Protein AF-A0A2C9SP39-F1 (afdb_monomer_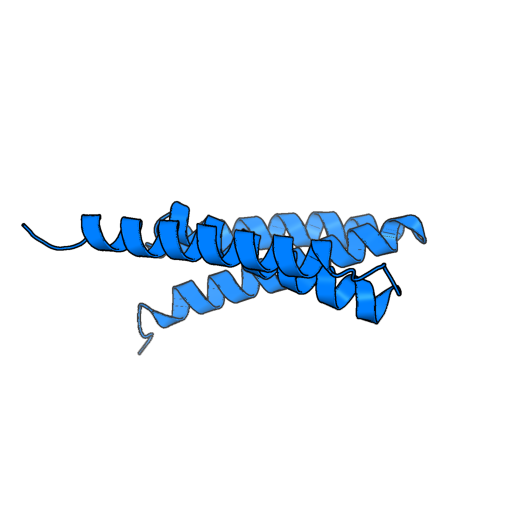lite)

Sequence (116 aa):
MEVPGVRKWLLLLAAICVEVSGTLSLRASQDHRAWLVVVVCGYLASFYFLAQVLRAGMPIGVAYGVWGAVGTAATAVLAAVIFGDPFTGPIVIGIGLIIVGVLMVELGSRERQAPP

Secondary structure (DSSP, 8-state):
---HHHHHHHHHHHHHHHHHHHHHHHHHTTT-GGGHHHHHHHHHHHHHHHHHHHHTT--HHHHHHHHHHHHHHHHHHHHHHHH-----HHHHHHHHHHHHHHHHHHHHHHHTTS--

Foldseek 3Di:
DPPLVVVLVVLLVQLLVLQLQLVVLVVVCVVPVVSPVSNVVSNVSSVVSLVVSVVSPDDNLLSCLCSVLSSLVSNLVVCCVPVVPDDDPVSVVVSVVSNVVSVVSVVVVVVVVDDD

Structure (mmCIF, N/CA/C/O backbone):
data_AF-A0A2C9SP39-F1
#
_entry.id   AF-A0A2C9SP39-F1
#
loop_
_atom_site.group_PDB
_atom_site.id
_atom_site.type_symbol
_atom_site.label_atom_id
_atom_site.label_alt_id
_atom_site.label_comp_id
_atom_site.label_asym_id
_atom_site.label_entity_id
_atom_site.label_seq_id
_atom_site.pdbx_PDB_ins_code
_atom_site.Cartn_x
_atom_site.Cartn_y
_atom_site.Cartn_z
_atom_site.occupancy
_atom_site.B_iso_or_equiv
_atom_site.auth_seq_id
_atom_site.auth_comp_id
_atom_site.auth_asym_id
_atom_site.auth_atom_id
_atom_site.pdbx_PDB_model_num
ATOM 1 N N . MET A 1 1 ? -16.173 -20.134 15.424 1.00 45.19 1 MET A N 1
ATOM 2 C CA . MET A 1 1 ? -15.718 -19.100 16.376 1.00 45.19 1 MET A CA 1
ATOM 3 C C . MET A 1 1 ? -14.927 -18.069 15.581 1.00 45.19 1 MET A C 1
ATOM 5 O O . MET A 1 1 ? -13.736 -18.250 15.378 1.00 45.19 1 MET A O 1
ATOM 9 N N . GLU A 1 2 ? -15.583 -17.052 15.020 1.00 45.81 2 GLU A N 1
ATOM 10 C CA . GLU A 1 2 ? -14.854 -15.942 14.395 1.00 45.81 2 GLU A CA 1
ATOM 11 C C . GLU A 1 2 ? -14.270 -15.077 15.507 1.00 45.81 2 GLU A C 1
ATOM 13 O O . GLU A 1 2 ? -15.011 -14.475 16.280 1.00 45.81 2 GLU A O 1
ATOM 18 N N . VAL A 1 3 ? -12.944 -15.036 15.606 1.00 55.19 3 VAL A N 1
ATOM 19 C CA . VAL A 1 3 ? -12.251 -14.123 16.515 1.00 55.19 3 VAL A CA 1
ATOM 20 C C . VAL A 1 3 ? -12.493 -12.704 15.976 1.00 55.19 3 VAL A C 1
ATOM 22 O O . VAL A 1 3 ? -11.991 -12.390 14.892 1.00 55.19 3 VAL A O 1
ATOM 25 N N . PRO A 1 4 ? -13.250 -11.831 16.672 1.00 57.12 4 PRO A N 1
ATOM 26 C CA . PRO A 1 4 ? -13.736 -10.565 16.107 1.00 57.12 4 PRO A CA 1
ATOM 27 C C . PRO A 1 4 ? -12.619 -9.635 15.605 1.00 57.12 4 PRO A C 1
ATOM 29 O O . PRO A 1 4 ? -12.828 -8.829 14.701 1.00 57.12 4 PRO A O 1
ATOM 32 N N . GLY A 1 5 ? -11.409 -9.775 16.159 1.00 66.94 5 GLY A N 1
ATOM 33 C CA . GLY A 1 5 ? -10.226 -9.025 15.742 1.00 66.94 5 GLY A CA 1
ATOM 34 C C . GLY A 1 5 ? -9.581 -9.513 14.441 1.00 66.94 5 GLY A C 1
ATOM 35 O O . GLY A 1 5 ? -9.075 -8.690 13.688 1.00 66.94 5 GLY A O 1
ATOM 36 N N . VAL A 1 6 ? -9.613 -10.813 14.139 1.00 82.12 6 VAL A N 1
ATOM 37 C CA . VAL A 1 6 ? -8.890 -11.386 12.986 1.00 82.12 6 VAL A CA 1
ATOM 38 C C . VAL A 1 6 ? -9.553 -10.986 11.668 1.00 82.12 6 VAL A C 1
ATOM 40 O O . VAL A 1 6 ? -8.869 -10.640 10.707 1.00 82.12 6 VAL A O 1
ATOM 43 N N . ARG A 1 7 ? -10.891 -10.937 11.636 1.00 89.31 7 ARG A N 1
ATOM 44 C CA . ARG A 1 7 ? -11.654 -10.610 10.423 1.00 89.31 7 ARG A CA 1
ATOM 45 C C . ARG A 1 7 ? -11.298 -9.239 9.840 1.00 89.31 7 ARG A C 1
ATOM 47 O O . ARG A 1 7 ? -11.075 -9.139 8.640 1.00 89.31 7 ARG A O 1
ATOM 54 N N . LYS A 1 8 ? -11.220 -8.185 10.664 1.00 92.31 8 LYS A N 1
ATOM 55 C CA . LYS A 1 8 ? -10.906 -6.824 10.180 1.00 92.31 8 LYS A CA 1
ATOM 56 C C . LYS A 1 8 ? -9.495 -6.713 9.591 1.00 92.31 8 LYS A C 1
ATOM 58 O O . LYS A 1 8 ? -9.313 -6.011 8.606 1.00 92.31 8 LYS A O 1
ATOM 63 N N . TRP A 1 9 ? -8.522 -7.441 10.140 1.00 92.88 9 TRP A N 1
ATOM 64 C CA . TRP A 1 9 ? -7.156 -7.467 9.610 1.00 92.88 9 TRP A CA 1
ATOM 65 C C . TRP A 1 9 ? -7.050 -8.262 8.308 1.00 92.88 9 TRP A C 1
ATOM 67 O O . TRP A 1 9 ? -6.347 -7.833 7.401 1.00 92.88 9 TRP A O 1
ATOM 77 N N . LEU A 1 10 ? -7.793 -9.366 8.172 1.00 94.69 10 LEU A N 1
ATOM 78 C CA . LEU A 1 10 ? -7.883 -10.104 6.907 1.00 94.69 10 LEU A CA 1
ATOM 79 C C . LEU A 1 10 ? -8.532 -9.264 5.800 1.00 94.69 10 LEU A C 1
ATOM 81 O O . LEU A 1 10 ? -8.039 -9.249 4.676 1.00 94.69 10 LEU A O 1
ATOM 85 N N . LEU A 1 11 ? -9.602 -8.532 6.122 1.00 95.81 11 LEU A N 1
ATOM 86 C CA . LEU A 1 11 ? -10.230 -7.591 5.191 1.00 95.81 11 LEU A CA 1
ATOM 87 C C . LEU A 1 11 ? -9.264 -6.475 4.770 1.00 95.81 11 LEU A C 1
ATOM 89 O O . LEU A 1 11 ? -9.228 -6.112 3.598 1.00 95.81 11 LEU A O 1
ATOM 93 N N . LEU A 1 12 ? -8.461 -5.962 5.705 1.00 96.81 12 LEU A N 1
ATOM 94 C CA . LEU A 1 12 ? -7.460 -4.938 5.413 1.00 96.81 12 LEU A CA 1
ATOM 95 C C . LEU A 1 12 ? -6.343 -5.482 4.520 1.00 96.81 12 LEU A C 1
ATOM 97 O O . LEU A 1 12 ? -5.974 -4.835 3.546 1.00 96.81 12 LEU A O 1
ATOM 101 N N . LEU A 1 13 ? -5.853 -6.690 4.806 1.00 97.00 13 LEU A N 1
ATOM 102 C CA . LEU A 1 13 ? -4.872 -7.363 3.961 1.00 97.00 13 LEU A CA 1
ATOM 103 C C . LEU A 1 13 ? -5.419 -7.569 2.543 1.00 97.00 13 LEU A C 1
ATOM 105 O O . LEU A 1 13 ? -4.727 -7.266 1.577 1.00 97.00 13 LEU A O 1
ATOM 109 N N . ALA A 1 14 ? -6.673 -8.011 2.410 1.00 97.31 14 ALA A N 1
ATOM 110 C CA . ALA A 1 14 ? -7.328 -8.146 1.112 1.00 97.31 14 ALA A CA 1
ATOM 111 C C . ALA A 1 14 ? -7.433 -6.799 0.376 1.00 97.31 14 ALA A C 1
ATOM 113 O O . ALA A 1 14 ? -7.120 -6.737 -0.812 1.00 97.31 14 ALA A O 1
ATOM 114 N N . ALA A 1 15 ? -7.804 -5.717 1.074 1.00 98.06 15 ALA A N 1
ATOM 115 C CA . ALA A 1 15 ? -7.835 -4.371 0.499 1.00 98.06 15 ALA A CA 1
ATOM 116 C C . ALA A 1 15 ? -6.464 -3.969 -0.070 1.00 98.06 15 ALA A C 1
ATOM 118 O O . ALA A 1 15 ? -6.377 -3.534 -1.216 1.00 98.06 15 ALA A O 1
ATOM 119 N N . ILE A 1 16 ? -5.394 -4.184 0.702 1.00 98.31 16 ILE A N 1
ATOM 120 C CA . ILE A 1 16 ? -4.015 -3.870 0.303 1.00 98.31 16 ILE A CA 1
ATOM 121 C C . ILE A 1 16 ? -3.582 -4.724 -0.893 1.00 98.31 16 ILE A C 1
ATOM 123 O O . ILE A 1 16 ? -3.067 -4.195 -1.872 1.00 98.31 16 ILE A O 1
ATOM 127 N N . CYS A 1 17 ? -3.797 -6.042 -0.865 1.00 98.19 17 CYS A N 1
ATOM 128 C CA . CYS A 1 17 ? -3.382 -6.921 -1.963 1.00 98.19 17 CYS A CA 1
ATOM 129 C C . CYS A 1 17 ? -4.025 -6.517 -3.294 1.00 98.19 17 CYS A C 1
ATOM 131 O O . CYS A 1 17 ? -3.361 -6.502 -4.334 1.00 98.19 17 CYS A O 1
ATOM 133 N N . VAL A 1 18 ? -5.315 -6.179 -3.264 1.00 97.88 18 VAL A N 1
ATOM 134 C CA . VAL A 1 18 ? -6.047 -5.784 -4.466 1.00 97.88 18 VAL A CA 1
ATOM 135 C C . VAL A 1 18 ? -5.652 -4.376 -4.923 1.00 97.88 18 VAL A C 1
ATOM 137 O O . VAL A 1 18 ? -5.493 -4.159 -6.122 1.00 97.88 18 VAL A O 1
ATOM 140 N N . GLU A 1 19 ? -5.415 -3.445 -3.996 1.00 98.38 19 GLU A N 1
ATOM 141 C CA . GLU A 1 19 ? -4.853 -2.125 -4.307 1.00 98.38 19 GLU A CA 1
ATOM 142 C C . GLU A 1 19 ? -3.499 -2.246 -5.008 1.00 98.38 19 GLU A C 1
ATOM 144 O O . GLU A 1 19 ? -3.322 -1.706 -6.093 1.00 98.38 19 GLU A O 1
ATOM 149 N N . VAL A 1 20 ? -2.557 -2.979 -4.413 1.00 98.44 20 VAL A N 1
ATOM 150 C CA . VAL A 1 20 ? -1.202 -3.160 -4.945 1.00 98.44 20 VAL A CA 1
ATOM 151 C C . VAL A 1 20 ? -1.263 -3.804 -6.328 1.00 98.44 20 VAL A C 1
ATOM 153 O O . VAL A 1 20 ? -0.599 -3.343 -7.252 1.00 98.44 20 VAL A O 1
ATOM 156 N N . SER A 1 21 ? -2.125 -4.808 -6.516 1.00 97.88 21 SER A N 1
ATOM 157 C CA . SER A 1 21 ? -2.352 -5.427 -7.829 1.00 97.88 21 SER A CA 1
ATOM 158 C C . SER A 1 21 ? -2.892 -4.422 -8.855 1.00 97.88 21 SER A C 1
ATOM 160 O O . SER A 1 21 ? -2.424 -4.386 -9.995 1.00 97.88 21 SER A O 1
ATOM 162 N N . GLY A 1 22 ? -3.845 -3.574 -8.454 1.00 98.00 22 GLY A N 1
ATOM 163 C CA . GLY A 1 22 ? -4.375 -2.489 -9.281 1.00 98.00 22 GLY A CA 1
ATOM 164 C C . GLY A 1 22 ? -3.308 -1.452 -9.637 1.00 98.00 22 GLY A C 1
ATOM 165 O O . GLY A 1 22 ? -3.184 -1.078 -10.800 1.00 98.00 22 GLY A O 1
ATOM 166 N N . THR A 1 23 ? -2.477 -1.047 -8.678 1.00 98.00 23 THR A N 1
ATOM 167 C CA . THR A 1 23 ? -1.406 -0.060 -8.876 1.00 98.00 23 THR A CA 1
ATOM 168 C C . THR A 1 23 ? -0.283 -0.596 -9.771 1.00 98.00 23 THR A C 1
ATOM 170 O O . THR A 1 23 ? 0.185 0.103 -10.668 1.00 98.00 23 THR A O 1
ATOM 173 N N . LEU A 1 24 ? 0.114 -1.862 -9.615 1.00 97.94 24 LEU A N 1
ATOM 174 C CA . LEU A 1 24 ? 1.075 -2.506 -10.520 1.00 97.94 24 LEU A CA 1
ATOM 175 C C . LEU A 1 24 ? 0.493 -2.676 -11.930 1.00 97.94 24 LEU A C 1
ATOM 177 O O . LEU A 1 24 ? 1.197 -2.474 -12.917 1.00 97.94 24 LEU A O 1
ATOM 181 N N . SER A 1 25 ? -0.806 -2.965 -12.043 1.00 97.75 25 SER A N 1
ATOM 182 C CA . SER A 1 25 ? -1.500 -2.981 -13.338 1.00 97.75 25 SER A CA 1
ATOM 183 C C . SER A 1 25 ? -1.557 -1.588 -13.967 1.00 97.75 25 SER A C 1
ATOM 185 O O . SER A 1 25 ? -1.464 -1.457 -15.184 1.00 97.75 25 SER A O 1
ATOM 187 N N . LEU A 1 26 ? -1.656 -0.528 -13.159 1.00 97.31 26 LEU A N 1
ATOM 188 C CA . LEU A 1 26 ? -1.591 0.850 -13.646 1.00 97.31 26 LEU A CA 1
ATOM 189 C C . LEU A 1 26 ? -0.211 1.145 -14.228 1.00 97.31 26 LEU A C 1
ATOM 191 O O . LEU A 1 26 ? -0.123 1.752 -15.298 1.00 97.31 26 LEU A O 1
ATOM 195 N N . ARG A 1 27 ? 0.854 0.647 -13.593 1.00 95.56 27 ARG A N 1
ATOM 196 C CA . ARG A 1 27 ? 2.193 0.702 -14.178 1.00 95.56 27 ARG A CA 1
ATOM 197 C C . ARG A 1 27 ? 2.259 -0.071 -15.500 1.00 95.56 27 ARG A C 1
ATOM 199 O O . ARG A 1 27 ? 2.664 0.510 -16.500 1.00 95.56 27 ARG A O 1
ATOM 206 N N . ALA A 1 28 ? 1.771 -1.311 -15.541 1.00 95.44 28 ALA A N 1
ATOM 207 C CA . ALA A 1 28 ? 1.724 -2.121 -16.764 1.00 95.44 28 ALA A CA 1
ATOM 208 C C . ALA A 1 28 ? 0.846 -1.510 -17.878 1.00 95.44 28 ALA A C 1
ATOM 210 O O . ALA A 1 28 ? 1.041 -1.784 -19.063 1.00 95.44 28 ALA A O 1
ATOM 211 N N . SER A 1 29 ? -0.118 -0.652 -17.528 1.00 96.19 29 SER A N 1
ATOM 212 C CA . SER A 1 29 ? -0.992 -0.002 -18.508 1.00 96.19 29 SER A CA 1
ATOM 213 C C . SER A 1 29 ? -0.280 1.005 -19.412 1.00 96.19 29 SER A C 1
ATOM 215 O O . SER A 1 29 ? -0.810 1.334 -20.476 1.00 96.19 29 SER A O 1
ATOM 217 N N . GLN A 1 30 ? 0.918 1.456 -19.013 1.00 93.69 30 GLN A N 1
ATOM 218 C CA . GLN A 1 30 ? 1.783 2.287 -19.852 1.00 93.69 30 GLN A CA 1
ATOM 219 C C . GLN A 1 30 ? 2.265 1.518 -21.089 1.00 93.69 30 GLN A C 1
ATOM 221 O O . GLN A 1 30 ? 2.318 2.091 -22.175 1.00 93.69 30 GLN A O 1
ATOM 226 N N . ASP A 1 31 ? 2.527 0.216 -20.943 1.00 93.06 31 ASP A N 1
ATOM 227 C CA . ASP A 1 31 ? 2.932 -0.658 -22.046 1.00 93.06 31 ASP A CA 1
ATOM 228 C C . ASP A 1 31 ? 1.716 -1.190 -22.815 1.00 93.06 31 ASP A C 1
ATOM 230 O O . ASP A 1 31 ? 1.737 -1.314 -24.042 1.00 93.06 31 ASP A O 1
ATOM 234 N N . HIS A 1 32 ? 0.620 -1.494 -22.107 1.00 95.12 32 HIS A N 1
ATOM 235 C CA . HIS A 1 32 ? -0.597 -1.999 -22.737 1.00 95.12 32 HIS A CA 1
ATOM 236 C C . HIS A 1 32 ? -1.891 -1.543 -22.051 1.00 95.12 32 HIS A C 1
ATOM 238 O O . HIS A 1 32 ? -2.234 -1.965 -20.948 1.00 95.12 32 HIS A O 1
ATOM 244 N N . ARG A 1 33 ? -2.699 -0.752 -22.765 1.00 95.06 33 ARG A N 1
ATOM 245 C CA . ARG A 1 33 ? -3.927 -0.131 -22.233 1.00 95.06 33 ARG A CA 1
ATOM 246 C C . ARG A 1 33 ? -4.968 -1.104 -21.662 1.00 95.06 33 ARG A C 1
ATOM 248 O O . ARG A 1 33 ? -5.766 -0.678 -20.831 1.00 95.06 33 ARG A O 1
ATOM 255 N N . ALA A 1 34 ? -4.987 -2.381 -22.059 1.00 95.06 34 ALA A N 1
ATOM 256 C CA . ALA A 1 34 ? -5.971 -3.344 -21.544 1.00 95.06 34 ALA A CA 1
ATOM 257 C C . ALA A 1 34 ? -5.869 -3.564 -20.020 1.00 95.06 34 ALA A C 1
ATOM 259 O O . ALA A 1 34 ? -6.870 -3.889 -19.380 1.00 95.06 34 ALA A O 1
ATOM 260 N N . TRP A 1 35 ? -4.702 -3.304 -19.417 1.00 96.88 35 TRP A N 1
ATOM 261 C CA . TRP A 1 35 ? -4.517 -3.378 -17.965 1.00 96.88 35 TRP A CA 1
ATOM 262 C C . TRP A 1 35 ? -5.392 -2.389 -17.182 1.00 96.88 35 TRP A C 1
ATOM 264 O O . TRP A 1 35 ? -5.678 -2.641 -16.014 1.00 96.88 35 TRP A O 1
ATOM 274 N N . LEU A 1 36 ? -5.898 -1.318 -17.813 1.00 96.81 36 LEU A N 1
ATOM 275 C CA . LEU A 1 36 ? -6.798 -0.349 -17.171 1.00 96.81 36 LEU A CA 1
ATOM 276 C C . LEU A 1 36 ? -8.078 -0.989 -16.615 1.00 96.81 36 LEU A C 1
ATOM 278 O O . LEU A 1 36 ? -8.622 -0.497 -15.629 1.00 96.81 36 LEU A O 1
ATOM 282 N N . VAL A 1 37 ? -8.538 -2.103 -17.192 1.00 96.94 37 VAL A N 1
ATOM 283 C CA . VAL A 1 37 ? -9.677 -2.856 -16.642 1.00 96.94 37 VAL A CA 1
ATOM 284 C C . VAL A 1 37 ? -9.337 -3.383 -15.245 1.00 96.94 37 VAL A C 1
ATOM 286 O O . VAL A 1 37 ? -10.114 -3.207 -14.309 1.00 96.94 37 VAL A O 1
ATOM 289 N N . VAL A 1 38 ? -8.142 -3.957 -15.080 1.00 97.00 38 VAL A N 1
ATOM 290 C CA . VAL A 1 38 ? -7.657 -4.470 -13.790 1.00 97.00 38 VAL A CA 1
ATOM 291 C C . VAL A 1 38 ? -7.441 -3.331 -12.796 1.00 97.00 38 VAL A C 1
ATOM 293 O O . VAL A 1 38 ? -7.765 -3.487 -11.624 1.00 97.00 38 VAL A O 1
ATOM 296 N N . VAL A 1 39 ? -6.972 -2.168 -13.258 1.00 97.88 39 VAL A N 1
ATOM 297 C CA . VAL A 1 39 ? -6.826 -0.966 -12.422 1.00 97.88 39 VAL A CA 1
ATOM 298 C C . VAL A 1 39 ? -8.162 -0.556 -11.810 1.00 97.88 39 VAL A C 1
ATOM 300 O O . VAL A 1 39 ? -8.271 -0.423 -10.591 1.00 97.88 39 VAL A O 1
ATOM 303 N N . VAL A 1 40 ? -9.189 -0.375 -12.645 1.00 98.00 40 VAL A N 1
ATOM 304 C CA . VAL A 1 40 ? -10.508 0.084 -12.190 1.00 98.00 40 VAL A CA 1
ATOM 305 C C . VAL A 1 40 ? -11.137 -0.947 -11.257 1.00 98.00 40 VAL A C 1
ATOM 307 O O . VAL A 1 40 ? -11.565 -0.597 -10.157 1.00 98.00 40 VAL A O 1
ATOM 310 N N . CYS A 1 41 ? -11.146 -2.224 -11.648 1.00 98.00 41 CYS A N 1
ATOM 311 C CA . CYS A 1 41 ? -11.676 -3.293 -10.803 1.00 98.00 41 CYS A CA 1
ATOM 312 C C . CYS A 1 41 ? -10.909 -3.413 -9.478 1.00 98.00 41 CYS A C 1
ATOM 314 O O . CYS A 1 41 ? -11.531 -3.575 -8.429 1.00 98.00 41 CYS A O 1
ATOM 316 N N . GLY A 1 42 ? -9.580 -3.289 -9.515 1.00 97.69 42 GLY A N 1
ATOM 317 C CA . GLY A 1 42 ? -8.708 -3.361 -8.349 1.00 97.69 42 GLY A CA 1
ATOM 318 C C . GLY A 1 42 ? -8.989 -2.245 -7.346 1.00 97.69 42 GLY A C 1
ATOM 319 O O . GLY A 1 42 ? -9.276 -2.518 -6.182 1.00 97.69 42 GLY A O 1
ATOM 320 N N . TYR A 1 43 ? -9.004 -0.983 -7.781 1.00 97.75 43 TYR A N 1
ATOM 321 C CA . TYR A 1 43 ? -9.307 0.121 -6.866 1.00 97.75 43 TYR A CA 1
ATOM 322 C C . TYR A 1 43 ? -10.726 0.037 -6.299 1.00 97.75 43 TYR A C 1
ATOM 324 O O . TYR A 1 43 ? -10.902 0.221 -5.095 1.00 97.75 43 TYR A O 1
ATOM 332 N N . LEU A 1 44 ? -11.732 -0.302 -7.113 1.00 98.31 44 LEU A N 1
ATOM 333 C CA . LEU A 1 44 ? -13.107 -0.466 -6.626 1.00 98.31 44 LEU A CA 1
ATOM 334 C C . LEU A 1 44 ? -13.209 -1.560 -5.556 1.00 98.31 44 LEU A C 1
ATOM 336 O O . LEU A 1 44 ? -13.820 -1.346 -4.508 1.00 98.31 44 LEU A O 1
ATOM 340 N N . ALA A 1 45 ? -12.585 -2.714 -5.790 1.00 98.00 45 ALA A N 1
ATOM 341 C CA . ALA A 1 45 ? -12.566 -3.807 -4.827 1.00 98.00 45 ALA A CA 1
ATOM 342 C C . ALA A 1 45 ? -11.761 -3.454 -3.563 1.00 98.00 45 ALA A C 1
ATOM 344 O O . ALA A 1 45 ? -12.204 -3.761 -2.457 1.00 98.00 45 ALA A O 1
ATOM 345 N N . SER A 1 46 ? -10.634 -2.752 -3.698 1.00 97.94 46 SER A N 1
ATOM 346 C CA . SER A 1 46 ? -9.846 -2.262 -2.562 1.00 97.94 46 SER A CA 1
ATOM 347 C C . SER A 1 46 ? -10.661 -1.324 -1.667 1.00 97.94 46 SER A C 1
ATOM 349 O O . SER A 1 46 ? -10.783 -1.568 -0.464 1.00 97.94 46 SER A O 1
ATOM 351 N N . PHE A 1 47 ? -11.319 -0.316 -2.250 1.00 97.50 47 PHE A N 1
ATOM 352 C CA . PHE A 1 47 ? -12.183 0.596 -1.497 1.00 97.50 47 PHE A CA 1
ATOM 353 C C . PHE A 1 47 ? -13.384 -0.115 -0.877 1.00 97.50 47 PHE A C 1
ATOM 355 O O . PHE A 1 47 ? -13.775 0.210 0.246 1.00 97.50 47 PHE A O 1
ATOM 362 N N . TYR A 1 48 ? -13.953 -1.110 -1.562 1.00 98.06 48 TYR A N 1
ATOM 363 C CA . TYR A 1 48 ? -15.002 -1.941 -0.986 1.00 98.06 48 TYR A CA 1
ATOM 364 C C . TYR A 1 48 ? -14.511 -2.676 0.268 1.00 98.06 48 TYR A C 1
ATOM 366 O O . TYR A 1 48 ? -15.161 -2.592 1.312 1.00 98.06 48 TYR A O 1
ATOM 374 N N . PHE A 1 49 ? -13.358 -3.350 0.211 1.00 97.50 49 PHE A N 1
ATOM 375 C CA . PHE A 1 49 ? -12.796 -4.036 1.375 1.00 97.50 49 PHE A CA 1
ATOM 376 C C . PHE A 1 49 ? -12.446 -3.064 2.499 1.00 97.50 49 PHE A C 1
ATOM 378 O O . PHE A 1 49 ? -12.792 -3.331 3.649 1.00 97.50 49 PHE A O 1
ATOM 385 N N . LEU A 1 50 ? -11.856 -1.910 2.181 1.00 96.88 50 LEU A N 1
ATOM 386 C CA . LEU A 1 50 ? -11.570 -0.867 3.162 1.00 96.88 50 LEU A CA 1
ATOM 387 C C . LEU A 1 50 ? -12.854 -0.379 3.850 1.00 96.88 50 LEU A C 1
ATOM 389 O O . LEU A 1 50 ? -12.896 -0.264 5.073 1.00 96.88 50 LEU A O 1
ATOM 393 N N . ALA A 1 51 ? -13.947 -0.194 3.105 1.00 96.75 51 ALA A N 1
ATOM 394 C CA . ALA A 1 51 ? -15.245 0.129 3.692 1.00 96.75 51 ALA A CA 1
ATOM 395 C C . ALA A 1 51 ? -15.740 -0.971 4.651 1.00 96.75 51 ALA A C 1
ATOM 397 O O . ALA A 1 51 ? -16.287 -0.658 5.711 1.00 96.75 51 ALA A O 1
ATOM 398 N N . GLN A 1 52 ? -15.513 -2.253 4.338 1.00 96.94 52 GLN A N 1
ATOM 399 C CA . GLN A 1 52 ? -15.833 -3.352 5.258 1.00 96.94 52 GLN A CA 1
ATOM 400 C C . GLN A 1 52 ? -14.939 -3.357 6.508 1.00 96.94 52 GLN A C 1
ATOM 402 O O . GLN A 1 52 ? -15.430 -3.647 7.598 1.00 96.94 52 GLN A O 1
ATOM 407 N N . VAL A 1 53 ? -13.657 -2.991 6.391 1.00 96.19 53 VAL A N 1
ATOM 408 C CA . VAL A 1 53 ? -12.742 -2.830 7.538 1.00 96.19 53 VAL A CA 1
ATOM 409 C C . VAL A 1 53 ? -13.269 -1.774 8.511 1.00 96.19 53 VAL A C 1
ATOM 411 O O . VAL A 1 53 ? -13.307 -2.010 9.722 1.00 96.19 53 VAL A O 1
ATOM 414 N N . LEU A 1 54 ? -13.731 -0.635 7.987 1.00 94.75 54 LEU A N 1
ATOM 415 C CA . LEU A 1 54 ? -14.319 0.437 8.795 1.00 94.75 54 LEU A CA 1
ATOM 416 C C . LEU A 1 54 ? -15.631 -0.007 9.452 1.00 94.75 54 LEU A C 1
ATOM 418 O O . LEU A 1 54 ? -15.826 0.204 10.648 1.00 94.75 54 LEU A O 1
ATOM 422 N N . ARG A 1 55 ? -16.505 -0.699 8.709 1.00 94.25 55 ARG A N 1
ATOM 423 C CA . ARG A 1 55 ? -17.746 -1.288 9.252 1.00 94.25 55 ARG A CA 1
ATOM 424 C C . ARG A 1 55 ? -17.482 -2.336 10.333 1.00 94.25 55 ARG A C 1
ATOM 426 O O . ARG A 1 55 ? -18.295 -2.495 11.236 1.00 94.25 55 ARG A O 1
ATOM 433 N N . ALA A 1 56 ? -16.344 -3.023 10.271 1.00 91.44 56 ALA A N 1
ATOM 434 C CA . ALA A 1 56 ? -15.899 -3.963 11.296 1.00 91.44 56 ALA A CA 1
ATOM 435 C C . ALA A 1 56 ? -15.316 -3.276 12.553 1.00 91.44 56 ALA A C 1
ATOM 437 O O . ALA A 1 56 ? -14.814 -3.965 13.443 1.00 91.44 56 ALA A O 1
ATOM 438 N N . GLY A 1 57 ? -15.379 -1.942 12.642 1.00 89.44 57 GLY A N 1
ATOM 439 C CA . GLY A 1 57 ? -15.026 -1.170 13.834 1.00 89.44 57 GLY A CA 1
ATOM 440 C C . GLY A 1 57 ? -13.554 -0.771 13.927 1.00 89.44 57 GLY A C 1
ATOM 441 O O . GLY A 1 57 ? -13.088 -0.413 15.008 1.00 89.44 57 GLY A O 1
ATOM 442 N N . MET A 1 58 ? -12.783 -0.851 12.835 1.00 90.62 58 MET A N 1
ATOM 443 C CA . MET A 1 58 ? -11.431 -0.288 12.826 1.00 90.62 58 MET A CA 1
ATOM 444 C C . MET A 1 58 ? -11.499 1.246 12.715 1.00 90.62 58 MET A C 1
ATOM 446 O O . MET A 1 58 ? -12.208 1.750 11.842 1.00 90.62 58 MET A O 1
ATOM 450 N N . PRO A 1 59 ? -10.754 2.003 13.544 1.00 90.50 59 PRO A N 1
ATOM 451 C CA . PRO A 1 59 ? -10.677 3.453 13.405 1.00 90.50 59 PRO A CA 1
ATOM 452 C C . PRO A 1 59 ? -10.160 3.847 12.024 1.00 90.50 59 PRO A C 1
ATOM 454 O O . PRO A 1 59 ? -9.181 3.271 11.545 1.00 90.50 59 PRO A O 1
ATOM 457 N N . ILE A 1 60 ? -10.774 4.863 11.415 1.00 91.69 60 ILE A N 1
ATOM 458 C CA . ILE A 1 60 ? -10.423 5.294 10.057 1.00 91.69 60 ILE A CA 1
ATOM 459 C C . ILE A 1 60 ? -8.946 5.669 9.922 1.00 91.69 60 ILE A C 1
ATOM 461 O O . ILE A 1 60 ? -8.322 5.263 8.950 1.00 91.69 60 ILE A O 1
ATOM 465 N N . GLY A 1 61 ? -8.370 6.350 10.919 1.00 90.31 61 GLY A N 1
ATOM 466 C CA . GLY A 1 61 ? -6.952 6.720 10.917 1.00 90.31 61 GLY A CA 1
ATOM 467 C C . GLY A 1 61 ? -6.016 5.510 10.909 1.00 90.31 61 GLY A C 1
ATOM 468 O O . GLY A 1 61 ? -5.040 5.499 10.167 1.00 90.31 61 GLY A O 1
ATOM 469 N N . VAL A 1 62 ? -6.353 4.458 11.663 1.00 91.31 62 VAL A N 1
ATOM 470 C CA . VAL A 1 62 ? -5.583 3.203 11.683 1.00 91.31 62 VAL A CA 1
ATOM 471 C C . VAL A 1 62 ? -5.717 2.479 10.346 1.00 91.31 62 VAL A C 1
ATOM 473 O O . VAL A 1 62 ? -4.713 2.102 9.750 1.00 91.31 62 VAL A O 1
ATOM 476 N N . ALA A 1 63 ? -6.949 2.321 9.850 1.00 94.00 63 ALA A N 1
ATOM 477 C CA . ALA A 1 63 ? -7.214 1.615 8.601 1.00 94.00 63 ALA A CA 1
ATOM 478 C C . ALA A 1 63 ? -6.532 2.297 7.406 1.00 94.00 63 ALA A C 1
ATOM 480 O O . A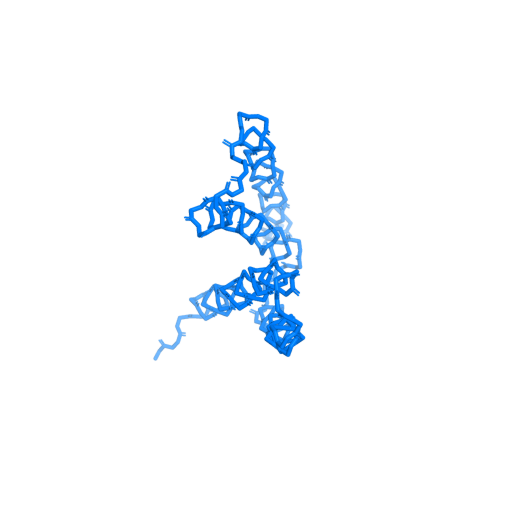LA A 1 63 ? -5.779 1.643 6.691 1.00 94.00 63 ALA A O 1
ATOM 481 N N . TYR A 1 64 ? -6.747 3.605 7.217 1.00 93.75 64 TYR A N 1
ATOM 482 C CA . TYR A 1 64 ? -6.132 4.367 6.125 1.00 93.75 64 TYR A CA 1
ATOM 483 C C . TYR A 1 64 ? -4.617 4.475 6.268 1.00 93.75 64 TYR A C 1
ATOM 485 O O . TYR A 1 64 ? -3.915 4.403 5.262 1.00 93.75 64 TYR A O 1
ATOM 493 N N . GLY A 1 65 ? -4.113 4.631 7.496 1.00 94.56 65 GLY A N 1
ATOM 494 C CA . GLY A 1 65 ? -2.679 4.681 7.756 1.00 94.56 65 GLY A CA 1
ATOM 495 C C . GLY A 1 65 ? -1.998 3.388 7.320 1.00 94.56 65 GLY A C 1
ATOM 496 O O . GLY A 1 65 ? -1.129 3.407 6.452 1.00 94.56 65 GLY A O 1
ATOM 497 N N . VAL A 1 66 ? -2.432 2.248 7.864 1.00 94.94 66 VAL A N 1
ATOM 498 C CA . VAL A 1 66 ? -1.836 0.945 7.535 1.00 94.94 66 VAL A CA 1
ATOM 499 C C . VAL A 1 66 ? -2.028 0.604 6.057 1.00 94.94 66 VAL A C 1
ATOM 501 O O . VAL A 1 66 ? -1.070 0.180 5.416 1.00 94.94 66 VAL A O 1
ATOM 504 N N . TRP A 1 67 ? -3.227 0.828 5.506 1.00 97.00 67 TRP A N 1
ATOM 505 C CA . TRP A 1 67 ? -3.513 0.607 4.086 1.00 97.00 67 TRP A CA 1
ATOM 506 C C . TRP A 1 67 ? -2.541 1.382 3.190 1.00 97.00 67 TRP A C 1
ATOM 508 O O . TRP A 1 67 ? -1.822 0.773 2.403 1.00 97.00 67 TRP A O 1
ATOM 518 N N . GLY A 1 68 ? -2.419 2.698 3.391 1.00 95.88 68 GLY A N 1
ATOM 519 C CA . GLY A 1 68 ? -1.547 3.545 2.580 1.00 95.88 68 GLY A CA 1
ATOM 520 C C . GLY A 1 68 ? -0.058 3.240 2.756 1.00 95.88 68 GLY A C 1
ATOM 521 O O . GLY A 1 68 ? 0.673 3.187 1.767 1.00 95.88 68 GLY A O 1
ATOM 522 N N . ALA A 1 69 ? 0.415 3.002 3.984 1.00 95.75 69 ALA A N 1
ATOM 523 C CA . ALA A 1 69 ? 1.829 2.704 4.227 1.00 95.75 69 ALA A CA 1
ATOM 524 C C . ALA A 1 69 ? 2.255 1.369 3.621 1.00 95.75 69 ALA A C 1
ATOM 526 O O . ALA A 1 69 ? 3.259 1.306 2.907 1.00 95.75 69 ALA A O 1
ATOM 527 N N . VAL A 1 70 ? 1.492 0.307 3.889 1.00 96.75 70 VAL A N 1
ATOM 528 C CA . VAL A 1 70 ? 1.815 -1.029 3.382 1.00 96.75 70 VAL A CA 1
ATOM 529 C C . VAL A 1 70 ? 1.614 -1.078 1.869 1.00 96.75 70 VAL A C 1
ATOM 531 O O . VAL A 1 70 ? 2.485 -1.599 1.176 1.00 96.75 70 VAL A O 1
ATOM 534 N N . GLY A 1 71 ? 0.534 -0.489 1.347 1.00 97.25 71 GLY A N 1
ATOM 535 C CA . GLY A 1 71 ? 0.276 -0.386 -0.091 1.00 97.25 71 GLY A CA 1
ATOM 536 C C . GLY A 1 71 ? 1.404 0.333 -0.832 1.00 97.25 71 GLY A C 1
ATOM 537 O O . GLY A 1 71 ? 1.935 -0.193 -1.814 1.00 97.25 71 GLY A O 1
ATOM 538 N N . THR A 1 72 ? 1.859 1.477 -0.311 1.00 96.00 72 THR A N 1
ATOM 539 C CA . THR A 1 72 ? 2.983 2.239 -0.883 1.00 96.00 72 THR A CA 1
ATOM 540 C C . THR A 1 72 ? 4.284 1.440 -0.849 1.00 96.00 72 THR A C 1
ATOM 542 O O . THR A 1 72 ? 4.963 1.322 -1.870 1.00 96.00 72 THR A O 1
ATOM 545 N N . ALA A 1 73 ? 4.630 0.860 0.304 1.00 96.19 73 ALA A N 1
ATOM 546 C CA . ALA A 1 73 ? 5.863 0.097 0.465 1.00 96.19 73 ALA A CA 1
ATOM 547 C C . ALA A 1 73 ? 5.892 -1.139 -0.448 1.00 96.19 73 ALA A C 1
ATOM 549 O O . ALA A 1 73 ? 6.861 -1.350 -1.177 1.00 96.19 73 ALA A O 1
ATOM 550 N N . ALA A 1 74 ? 4.813 -1.928 -0.450 1.00 97.25 74 ALA A N 1
ATOM 551 C CA . ALA A 1 74 ? 4.694 -3.123 -1.275 1.00 97.25 74 ALA A CA 1
ATOM 552 C C . ALA A 1 74 ? 4.717 -2.784 -2.768 1.00 97.25 74 ALA A C 1
ATOM 554 O O . ALA A 1 74 ? 5.421 -3.447 -3.526 1.00 97.25 74 ALA A O 1
ATOM 555 N N . THR A 1 75 ? 4.012 -1.729 -3.187 1.00 97.31 75 THR A N 1
ATOM 556 C CA . THR A 1 75 ? 4.028 -1.273 -4.583 1.00 97.31 75 THR A CA 1
ATOM 557 C C . THR A 1 75 ? 5.431 -0.868 -5.013 1.00 97.31 75 THR A C 1
ATOM 559 O O . THR A 1 75 ? 5.871 -1.300 -6.071 1.00 97.31 75 THR A O 1
ATOM 562 N N . ALA A 1 76 ? 6.159 -0.089 -4.207 1.00 96.12 76 ALA A N 1
ATOM 563 C CA . ALA A 1 76 ? 7.514 0.341 -4.551 1.00 96.12 76 ALA A CA 1
ATOM 564 C C . ALA A 1 76 ? 8.477 -0.849 -4.704 1.00 96.12 76 ALA A C 1
ATOM 566 O O . ALA A 1 76 ? 9.227 -0.920 -5.676 1.00 96.12 76 ALA A O 1
ATOM 567 N N . VAL A 1 77 ? 8.419 -1.810 -3.776 1.00 96.69 77 VAL A N 1
ATOM 568 C CA . VAL A 1 77 ? 9.243 -3.027 -3.825 1.00 96.69 77 VAL A CA 1
ATOM 569 C C . VAL A 1 77 ? 8.887 -3.884 -5.039 1.00 96.69 77 VAL A C 1
ATOM 571 O O . VAL A 1 77 ? 9.768 -4.290 -5.793 1.00 96.69 77 VAL A O 1
ATOM 574 N N . LEU A 1 78 ? 7.600 -4.155 -5.258 1.00 97.69 78 LEU A N 1
ATOM 575 C CA . LEU A 1 78 ? 7.157 -4.998 -6.365 1.00 97.69 78 LEU A CA 1
ATOM 576 C C . LEU A 1 78 ? 7.383 -4.325 -7.716 1.00 97.69 78 LEU A C 1
ATOM 578 O O . LEU A 1 78 ? 7.745 -5.011 -8.665 1.00 97.69 78 LEU A O 1
ATOM 582 N N . ALA A 1 79 ? 7.238 -3.005 -7.814 1.00 96.69 79 ALA A N 1
ATOM 583 C CA . ALA A 1 79 ? 7.529 -2.290 -9.047 1.00 96.69 79 ALA A CA 1
ATOM 584 C C . ALA A 1 79 ? 9.017 -2.375 -9.409 1.00 96.69 79 ALA A C 1
ATOM 586 O O . ALA A 1 79 ? 9.359 -2.617 -10.566 1.00 96.69 79 ALA A O 1
ATOM 587 N N . ALA A 1 80 ? 9.898 -2.278 -8.411 1.00 96.25 80 ALA A N 1
ATOM 588 C CA . ALA A 1 80 ? 11.328 -2.473 -8.603 1.00 96.25 80 ALA A CA 1
ATOM 589 C C . ALA A 1 80 ? 11.670 -3.902 -9.055 1.00 96.25 80 ALA A C 1
ATOM 591 O O . ALA A 1 80 ? 12.469 -4.086 -9.968 1.00 96.25 80 ALA A O 1
ATOM 592 N N . VAL A 1 81 ? 11.042 -4.919 -8.455 1.00 96.94 81 VAL A N 1
ATOM 593 C CA . VAL A 1 81 ? 11.303 -6.332 -8.784 1.00 96.94 81 VAL A CA 1
ATOM 594 C C . VAL A 1 81 ? 10.714 -6.738 -10.140 1.00 96.94 81 VAL A C 1
ATOM 596 O O . VAL A 1 81 ? 11.359 -7.468 -10.886 1.00 96.94 81 VAL A O 1
ATOM 599 N N . ILE A 1 82 ? 9.495 -6.296 -10.457 1.00 96.69 82 ILE A N 1
ATOM 600 C CA . ILE A 1 82 ? 8.745 -6.738 -11.643 1.00 96.69 82 ILE A CA 1
ATOM 601 C C . ILE A 1 82 ? 9.103 -5.901 -12.872 1.00 96.69 82 ILE A C 1
ATOM 603 O O . ILE A 1 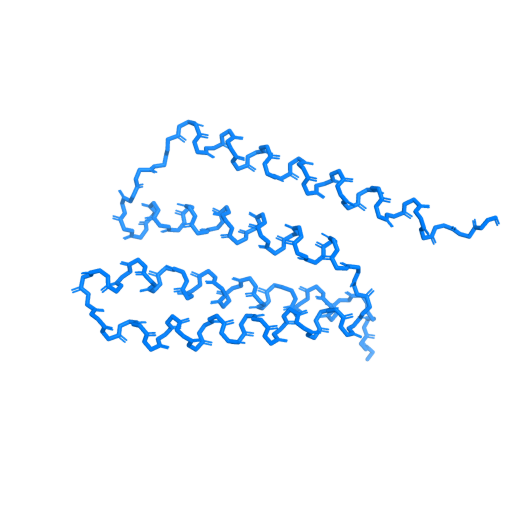82 ? 9.287 -6.454 -13.953 1.00 96.69 82 ILE A O 1
ATOM 607 N N . PHE A 1 83 ? 9.188 -4.578 -12.717 1.00 95.88 83 PHE A N 1
ATOM 608 C CA . PHE A 1 83 ? 9.382 -3.643 -13.831 1.00 95.88 83 PHE A CA 1
ATOM 609 C C . PHE A 1 83 ? 10.797 -3.056 -13.888 1.00 95.88 83 PHE A C 1
ATOM 611 O O . PHE A 1 83 ? 11.109 -2.326 -14.825 1.00 95.88 83 PHE A O 1
ATOM 618 N N . GLY A 1 84 ? 11.656 -3.355 -12.907 1.00 94.56 84 GLY A N 1
ATOM 619 C CA . GLY A 1 84 ? 12.999 -2.775 -12.835 1.00 94.56 84 GLY A CA 1
ATOM 620 C C . GLY A 1 84 ? 12.996 -1.286 -12.486 1.00 94.56 84 GLY A C 1
ATOM 621 O O . GLY A 1 84 ? 13.963 -0.588 -12.793 1.00 94.56 84 GLY A O 1
ATOM 622 N N . ASP A 1 85 ? 11.917 -0.780 -11.877 1.00 93.94 85 ASP A N 1
ATOM 623 C CA . ASP A 1 85 ? 11.838 0.624 -11.480 1.00 93.94 85 ASP A CA 1
ATOM 624 C C . ASP A 1 85 ? 12.913 0.970 -10.426 1.00 93.94 85 ASP A C 1
ATOM 626 O O . ASP A 1 85 ? 13.241 0.141 -9.569 1.00 93.94 85 ASP A O 1
ATOM 630 N N . PRO A 1 86 ? 13.472 2.197 -10.440 1.00 92.31 86 PRO A N 1
ATOM 631 C CA . PRO A 1 86 ? 14.503 2.588 -9.487 1.00 92.31 86 PRO A CA 1
ATOM 632 C C . PRO A 1 86 ? 14.032 2.479 -8.031 1.00 92.31 86 PRO A C 1
ATOM 634 O O . PRO A 1 86 ? 13.081 3.142 -7.62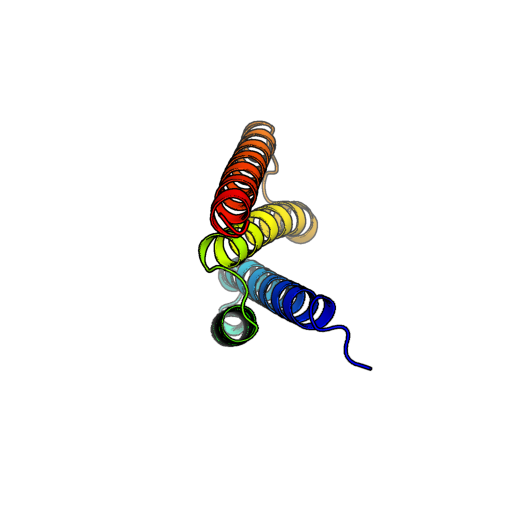5 1.00 92.31 86 PRO A O 1
ATOM 637 N N . PHE A 1 87 ? 14.766 1.716 -7.218 1.00 94.19 87 PHE A N 1
ATOM 638 C CA . PHE A 1 87 ? 14.550 1.608 -5.773 1.00 94.19 87 PHE A CA 1
ATOM 639 C C . PHE A 1 87 ? 15.744 2.192 -5.015 1.00 94.19 87 PHE A C 1
ATOM 641 O O . PHE A 1 87 ? 16.711 1.508 -4.681 1.00 94.19 87 PHE A O 1
ATOM 648 N N . THR A 1 88 ? 15.716 3.508 -4.828 1.00 95.06 88 THR A N 1
ATOM 649 C CA . THR A 1 88 ? 16.855 4.293 -4.339 1.00 95.06 88 THR A CA 1
ATOM 650 C C . THR A 1 88 ? 16.826 4.482 -2.820 1.00 95.06 88 THR A C 1
ATOM 652 O O . THR A 1 88 ? 15.786 4.350 -2.175 1.00 95.06 88 THR A O 1
ATOM 655 N N . GLY A 1 89 ? 17.967 4.859 -2.230 1.00 94.81 89 GLY A N 1
ATOM 656 C CA . GLY A 1 89 ? 18.068 5.171 -0.796 1.00 94.81 89 GLY A CA 1
ATOM 657 C C . GLY A 1 89 ? 17.010 6.167 -0.284 1.00 94.81 89 GLY A C 1
ATOM 658 O O . GLY A 1 89 ? 16.378 5.885 0.734 1.00 94.81 89 GLY A O 1
ATOM 659 N N . PRO A 1 90 ? 16.733 7.285 -0.988 1.00 96.06 90 PRO A N 1
ATOM 660 C CA . PRO A 1 90 ? 15.649 8.199 -0.621 1.00 96.06 90 PRO A CA 1
ATOM 661 C C . PRO A 1 90 ? 14.258 7.551 -0.566 1.00 96.06 90 PRO A C 1
ATOM 663 O O . PRO A 1 90 ? 13.478 7.892 0.320 1.00 96.06 90 PRO A O 1
ATOM 666 N N . ILE A 1 91 ? 13.949 6.600 -1.458 1.00 93.75 91 ILE A N 1
ATOM 667 C CA . ILE A 1 91 ? 12.671 5.865 -1.441 1.00 93.75 91 ILE A CA 1
ATOM 668 C C . ILE A 1 91 ? 12.560 5.036 -0.161 1.00 93.75 91 ILE A C 1
ATOM 670 O O . ILE A 1 91 ? 11.534 5.080 0.514 1.00 93.75 91 ILE A O 1
ATOM 674 N N . VAL A 1 92 ? 13.634 4.338 0.215 1.00 94.56 92 VAL A N 1
ATOM 675 C CA . VAL A 1 92 ? 13.676 3.538 1.449 1.00 94.56 92 VAL A CA 1
ATOM 676 C C . VAL A 1 92 ? 13.471 4.417 2.683 1.00 94.56 92 VAL A C 1
ATOM 678 O O . VAL A 1 92 ? 12.663 4.083 3.548 1.00 94.56 92 VAL A O 1
ATOM 681 N N . ILE A 1 93 ? 14.149 5.568 2.746 1.00 97.06 93 ILE A N 1
ATOM 682 C CA . ILE A 1 93 ? 13.988 6.532 3.845 1.00 97.06 93 ILE A CA 1
ATOM 683 C C . ILE A 1 93 ? 12.549 7.060 3.889 1.00 97.06 93 ILE A C 1
ATOM 685 O O . ILE A 1 93 ? 11.944 7.090 4.958 1.00 97.06 93 ILE A O 1
ATOM 689 N N . G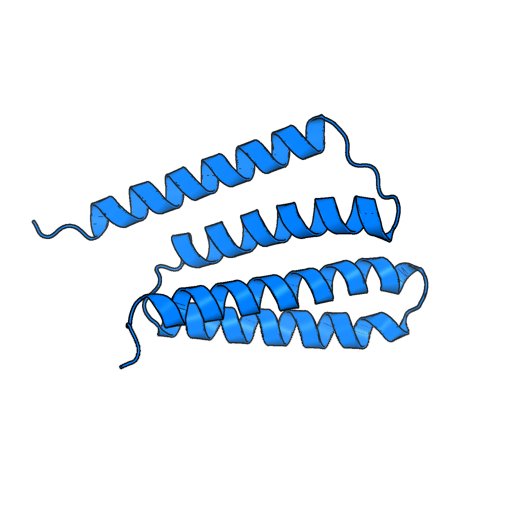LY A 1 94 ? 11.980 7.431 2.739 1.00 96.06 94 GLY A N 1
ATOM 690 C CA . GLY A 1 94 ? 10.602 7.909 2.638 1.00 96.06 94 GLY A CA 1
ATOM 691 C C . GLY A 1 94 ? 9.584 6.877 3.124 1.00 96.06 94 GLY A C 1
ATOM 692 O O . GLY A 1 94 ? 8.725 7.205 3.939 1.00 96.06 94 GLY A O 1
ATOM 693 N N . ILE A 1 95 ? 9.722 5.616 2.704 1.00 94.94 95 ILE A N 1
ATOM 694 C CA . ILE A 1 95 ? 8.893 4.504 3.194 1.00 94.94 95 ILE A CA 1
ATOM 695 C C . ILE A 1 95 ? 9.045 4.347 4.713 1.00 94.94 95 ILE A C 1
ATOM 697 O O . ILE A 1 95 ? 8.045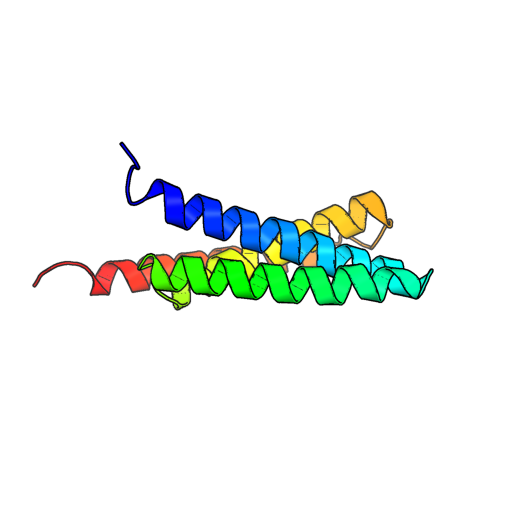 4.208 5.415 1.00 94.94 95 ILE A O 1
ATOM 701 N N . GLY A 1 96 ? 10.271 4.433 5.238 1.00 94.50 96 GLY A N 1
ATOM 702 C CA . GLY A 1 96 ? 10.525 4.405 6.679 1.00 94.50 96 GLY A CA 1
ATOM 703 C C . GLY A 1 96 ? 9.779 5.512 7.431 1.00 94.50 96 GLY A C 1
ATOM 704 O O . GLY A 1 96 ? 9.115 5.238 8.429 1.00 94.50 96 GLY A O 1
ATOM 705 N N . LEU A 1 97 ? 9.817 6.747 6.924 1.00 96.19 97 LEU A N 1
ATOM 706 C CA . LEU A 1 97 ? 9.096 7.883 7.509 1.00 96.19 97 LEU A CA 1
ATOM 707 C C . LEU A 1 97 ? 7.573 7.701 7.457 1.00 96.19 97 LEU A C 1
ATOM 709 O O . LEU A 1 97 ? 6.893 8.017 8.432 1.00 96.19 97 LEU A O 1
ATOM 713 N N . ILE A 1 98 ? 7.039 7.153 6.361 1.00 94.38 98 ILE A N 1
ATOM 714 C CA . ILE A 1 98 ? 5.611 6.826 6.235 1.00 94.38 98 ILE A CA 1
ATOM 715 C C . ILE A 1 98 ? 5.204 5.808 7.307 1.00 94.38 98 ILE A C 1
ATOM 717 O O . ILE A 1 98 ? 4.214 6.019 8.007 1.00 94.38 98 ILE A O 1
ATOM 721 N N . ILE A 1 99 ? 5.983 4.735 7.480 1.00 92.00 99 ILE A N 1
ATOM 722 C CA . ILE A 1 99 ? 5.718 3.707 8.496 1.00 92.00 99 ILE A CA 1
ATOM 723 C C . ILE A 1 99 ? 5.733 4.322 9.900 1.00 92.00 99 ILE A C 1
ATOM 725 O O . ILE A 1 99 ? 4.811 4.083 10.677 1.00 92.00 99 ILE A O 1
ATOM 729 N N . VAL A 1 100 ? 6.728 5.157 10.219 1.00 94.69 100 VAL A N 1
ATOM 730 C CA . VAL A 1 100 ? 6.800 5.858 11.513 1.00 94.69 100 VAL A CA 1
ATOM 731 C C . VAL A 1 100 ? 5.573 6.745 11.733 1.00 94.69 100 VAL A C 1
ATOM 733 O O . VAL A 1 100 ? 4.957 6.677 12.796 1.00 94.69 100 VAL A O 1
ATOM 736 N N . GLY A 1 101 ? 5.172 7.531 10.731 1.00 93.06 101 GLY A N 1
ATOM 737 C CA . GLY A 1 101 ? 3.978 8.374 10.814 1.00 93.06 101 GLY A CA 1
ATOM 738 C C . GLY A 1 101 ? 2.707 7.566 11.088 1.00 93.06 101 GLY A C 1
ATOM 739 O O . GLY A 1 101 ? 1.896 7.950 11.931 1.00 93.06 101 GLY A O 1
ATOM 740 N N . VAL A 1 102 ? 2.556 6.406 10.446 1.00 91.50 102 VAL A N 1
ATOM 741 C CA . VAL A 1 102 ? 1.413 5.510 10.673 1.00 91.50 102 VAL A CA 1
ATOM 742 C C . VAL A 1 102 ? 1.426 4.900 12.068 1.00 91.50 102 VAL A C 1
ATOM 744 O O . VAL A 1 102 ? 0.379 4.869 12.712 1.00 91.50 102 VAL A O 1
ATOM 747 N N . LEU A 1 103 ? 2.590 4.485 12.573 1.00 89.62 103 LEU A N 1
ATOM 748 C CA . LEU A 1 103 ? 2.715 3.994 13.947 1.00 89.62 103 LEU A CA 1
ATOM 749 C C . LEU A 1 103 ? 2.318 5.073 14.963 1.00 89.62 103 LEU A C 1
ATOM 751 O O . LEU A 1 103 ? 1.610 4.773 15.921 1.00 89.62 103 LEU A O 1
ATOM 755 N N . MET A 1 104 ? 2.696 6.336 14.741 1.00 90.69 104 MET A N 1
ATOM 756 C CA . MET A 1 104 ? 2.271 7.444 15.606 1.00 90.69 104 MET A CA 1
ATOM 757 C C . MET A 1 104 ? 0.749 7.643 15.587 1.00 90.69 104 MET A C 1
ATOM 759 O O . MET A 1 104 ? 0.139 7.802 16.646 1.00 90.69 104 MET A O 1
ATOM 763 N N . VAL A 1 105 ? 0.118 7.589 14.407 1.00 87.62 105 VAL A N 1
ATOM 764 C CA . VAL A 1 105 ? -1.349 7.670 14.273 1.00 87.62 105 VAL A CA 1
ATOM 765 C C . VAL A 1 105 ? -2.032 6.501 14.981 1.00 87.62 105 VAL A C 1
ATOM 767 O O . VAL A 1 105 ? -3.044 6.696 15.660 1.00 87.62 105 VAL A O 1
ATOM 770 N N . GLU A 1 106 ? -1.489 5.291 14.849 1.00 86.25 106 GLU A N 1
ATOM 771 C CA . GLU A 1 106 ? -2.035 4.105 15.501 1.00 86.25 106 GLU A CA 1
ATOM 772 C C . GLU A 1 106 ? -1.964 4.218 17.026 1.00 86.25 106 GLU A C 1
ATOM 774 O O . GLU A 1 106 ? -2.973 4.006 17.703 1.00 86.25 106 GLU A O 1
ATOM 779 N N . LEU A 1 107 ? -0.803 4.593 17.566 1.00 86.19 107 LEU A N 1
ATOM 780 C CA . LEU A 1 107 ? -0.588 4.739 19.004 1.00 86.19 107 LEU A CA 1
ATOM 781 C C . LEU A 1 107 ? -1.492 5.826 19.603 1.00 86.19 107 LEU A C 1
ATOM 783 O O . LEU A 1 107 ? -2.206 5.554 20.567 1.00 86.19 107 LEU A O 1
ATOM 787 N N . GLY A 1 108 ? -1.563 7.008 18.981 1.00 84.31 108 GLY A N 1
ATOM 788 C CA . GLY A 1 108 ? -2.448 8.086 19.441 1.00 84.31 108 GLY A CA 1
ATOM 789 C C . GLY A 1 108 ? -3.941 7.739 19.340 1.00 84.31 108 GLY A C 1
ATOM 790 O O . GLY A 1 108 ? -4.760 8.222 20.121 1.00 84.31 108 GLY A O 1
ATOM 791 N N . SER A 1 109 ? -4.319 6.851 18.415 1.00 78.94 109 SER A N 1
ATOM 792 C CA . SER A 1 109 ? -5.701 6.361 18.308 1.00 78.94 109 SER A CA 1
ATOM 793 C C . SER A 1 109 ? -6.076 5.382 19.428 1.00 78.94 109 SER A C 1
ATOM 795 O O . SER A 1 109 ? -7.257 5.281 19.763 1.00 78.94 109 SER A O 1
ATOM 797 N N . ARG A 1 110 ? -5.102 4.669 20.016 1.00 70.81 110 ARG A N 1
ATOM 798 C CA . ARG A 1 110 ? -5.319 3.737 21.138 1.00 70.81 110 ARG A CA 1
ATOM 799 C C . ARG A 1 110 ? -5.530 4.468 22.467 1.00 70.81 110 ARG A C 1
ATOM 801 O O . ARG A 1 110 ? -6.370 4.036 23.250 1.00 70.81 110 ARG A O 1
ATOM 808 N N . GLU A 1 111 ? -4.841 5.588 22.701 1.00 64.00 111 GLU A N 1
ATOM 809 C CA . GLU A 1 111 ? -4.982 6.382 23.938 1.00 64.00 111 GLU A CA 1
ATOM 810 C C . GLU A 1 111 ? -6.407 6.915 24.148 1.00 64.00 111 GLU A C 1
ATOM 812 O O . GLU A 1 111 ? -6.901 6.928 25.270 1.00 64.00 111 GLU A O 1
ATOM 817 N N . ARG A 1 112 ? -7.123 7.277 23.075 1.00 57.41 112 ARG A N 1
ATOM 818 C CA . ARG A 1 112 ? -8.530 7.716 23.161 1.00 57.41 112 ARG A CA 1
ATOM 819 C C . ARG A 1 112 ? -9.550 6.584 23.348 1.00 57.41 112 ARG A C 1
ATOM 821 O O . ARG A 1 112 ? -10.739 6.869 23.450 1.00 57.41 112 ARG A O 1
ATOM 828 N N . GLN A 1 113 ? -9.121 5.321 23.346 1.00 55.41 113 GLN A N 1
ATOM 829 C CA . GLN A 1 113 ? -9.997 4.153 23.519 1.00 55.41 113 GLN A CA 1
ATOM 830 C C . GLN A 1 113 ? -9.904 3.522 24.918 1.00 55.41 113 GLN A C 1
ATOM 832 O O . GLN A 1 113 ? -10.649 2.583 25.197 1.00 55.41 113 GLN A O 1
ATOM 837 N N . ALA A 1 114 ? -9.026 4.016 25.797 1.00 44.75 114 ALA A N 1
ATOM 838 C CA . ALA A 1 114 ? -8.986 3.600 27.198 1.00 44.75 114 ALA A CA 1
ATOM 839 C C . ALA A 1 114 ? -10.185 4.200 27.971 1.00 44.75 114 ALA A C 1
ATOM 841 O O . ALA A 1 114 ? -10.478 5.383 27.780 1.00 44.75 114 ALA A O 1
ATOM 842 N N . PRO A 1 115 ? -10.901 3.424 28.814 1.00 43.09 115 PRO A N 1
ATOM 843 C CA . PRO A 1 115 ? -11.943 3.979 29.679 1.00 43.09 115 PRO A CA 1
ATOM 844 C C . PRO A 1 115 ? -11.358 5.018 30.657 1.00 43.09 115 PRO A C 1
ATOM 846 O O . PRO A 1 115 ? -10.206 4.840 31.062 1.00 43.09 115 PRO A O 1
ATOM 849 N N . PRO A 1 116 ? -12.120 6.071 31.021 1.00 56.41 116 PRO A N 1
ATOM 850 C CA . PRO A 1 116 ? -11.710 7.063 32.018 1.00 56.41 116 PRO A CA 1
ATOM 851 C C . PRO A 1 116 ? -11.519 6.464 33.417 1.00 56.41 116 PRO A C 1
ATOM 853 O O . PRO A 1 116 ? -12.194 5.454 33.733 1.00 56.41 116 PRO A O 1
#

pLDDT: mean 90.76, std 12.85, range [43.09, 98.44]

Radius of gyration: 16.0 Å; chains: 1; bounding box: 36×28×55 Å